Protein AF-A0A7Y9JHA7-F1 (afdb_monomer_lite)

Sequence (124 aa):
MIPYHEFAGKFFKFAAEPTSPLNPFSAESGPARDSAVAIYREVVEGSDLKIDKEFRAELPELLWIYSMGIVLYWVHDSSPGCRKTYLLVERTVPLVNRMVAMSRIPGFKSVTRELVGIIREVRA

Organism: NCBI:txid46163

InterPro domains:
  IPR036271 Tetracyclin repressor-like, C-terminal domain superfamily [SSF48498] (1-123)
  IPR041673 Tetracyclin repressor-like, C-terminal domain 23 [PF17931] (2-104)

Structure (mmCIF, N/CA/C/O backbone):
data_AF-A0A7Y9JHA7-F1
#
_entry.id   AF-A0A7Y9JHA7-F1
#
loop_
_atom_site.group_PDB
_atom_site.id
_atom_site.type_symbol
_atom_site.label_atom_id
_atom_site.label_alt_id
_atom_site.label_comp_id
_atom_site.label_asym_id
_atom_site.label_entity_id
_atom_site.label_seq_id
_atom_site.pdbx_PDB_ins_code
_atom_site.Cartn_x
_atom_site.Cartn_y
_atom_site.Cartn_z
_atom_site.occupancy
_atom_site.B_iso_or_equiv
_atom_site.auth_seq_id
_atom_site.auth_comp_id
_atom_site.auth_asym_id
_atom_site.auth_atom_id
_atom_site.pdbx_PDB_model_num
ATOM 1 N N . MET A 1 1 ? 0.046 -12.101 -18.050 1.00 51.94 1 MET A N 1
ATOM 2 C CA . MET A 1 1 ? 0.829 -10.928 -17.590 1.00 51.94 1 MET A CA 1
ATOM 3 C C . MET A 1 1 ? 2.117 -10.685 -18.378 1.00 51.94 1 MET A C 1
ATOM 5 O O . MET A 1 1 ? 2.446 -9.527 -18.569 1.00 51.94 1 MET A O 1
ATOM 9 N N . ILE A 1 2 ? 2.812 -11.718 -18.878 1.00 51.66 2 ILE A N 1
ATOM 10 C CA . ILE A 1 2 ? 4.103 -11.588 -19.594 1.00 51.66 2 ILE A CA 1
ATOM 11 C C . ILE A 1 2 ? 4.127 -10.532 -20.731 1.00 51.66 2 ILE A C 1
ATOM 13 O O . ILE A 1 2 ? 5.057 -9.731 -20.726 1.00 51.66 2 ILE A O 1
ATOM 17 N N . PRO A 1 3 ? 3.134 -10.417 -21.644 1.00 62.81 3 PRO A N 1
ATOM 18 C CA . PRO A 1 3 ? 3.215 -9.423 -22.726 1.00 62.81 3 PRO A CA 1
ATOM 19 C C . PRO A 1 3 ? 3.129 -7.966 -22.237 1.00 62.81 3 PRO A C 1
ATOM 21 O O . PRO A 1 3 ? 3.616 -7.061 -22.907 1.00 62.81 3 PRO A O 1
ATOM 24 N N . TYR A 1 4 ? 2.554 -7.729 -21.053 1.00 70.00 4 TYR A N 1
ATOM 25 C CA . TYR A 1 4 ? 2.443 -6.389 -20.474 1.00 70.00 4 TYR A CA 1
ATOM 26 C C . TYR A 1 4 ? 3.654 -6.001 -19.624 1.00 70.00 4 TYR A C 1
ATOM 28 O O . TYR A 1 4 ? 3.787 -4.828 -19.303 1.00 70.00 4 TYR A O 1
ATOM 36 N N . HIS A 1 5 ? 4.542 -6.938 -19.270 1.00 73.81 5 HIS A N 1
ATOM 37 C CA . HIS A 1 5 ? 5.750 -6.639 -18.487 1.00 73.81 5 HIS A CA 1
ATOM 38 C C . HIS A 1 5 ? 6.776 -5.866 -19.312 1.00 73.81 5 HIS A C 1
ATOM 40 O O . HIS A 1 5 ? 7.214 -4.794 -18.903 1.00 73.81 5 HIS A O 1
ATOM 46 N N . GLU A 1 6 ? 7.074 -6.338 -20.524 1.00 70.31 6 GLU A N 1
ATOM 47 C CA . GLU A 1 6 ? 7.959 -5.619 -21.447 1.00 70.31 6 GLU A CA 1
ATOM 48 C C . GLU A 1 6 ? 7.370 -4.269 -21.884 1.00 70.31 6 GLU A C 1
ATOM 50 O O . GLU A 1 6 ? 8.100 -3.286 -22.033 1.00 70.31 6 GLU A O 1
ATOM 55 N N . PHE A 1 7 ? 6.044 -4.205 -22.065 1.00 72.06 7 PHE A N 1
ATOM 56 C CA . PHE A 1 7 ? 5.341 -2.954 -22.348 1.00 72.06 7 PHE A CA 1
ATOM 57 C C . PHE A 1 7 ? 5.426 -1.987 -21.163 1.00 72.06 7 PHE A C 1
ATOM 59 O O . PHE A 1 7 ? 5.829 -0.841 -21.347 1.00 72.06 7 PHE A O 1
ATOM 66 N N . ALA A 1 8 ? 5.121 -2.447 -19.947 1.00 65.94 8 ALA A N 1
ATOM 67 C CA . ALA A 1 8 ? 5.189 -1.638 -18.736 1.00 65.94 8 ALA A CA 1
ATOM 68 C C . ALA A 1 8 ? 6.614 -1.144 -18.460 1.00 65.94 8 ALA A C 1
ATOM 70 O O . ALA A 1 8 ? 6.775 0.020 -18.122 1.00 65.94 8 ALA A O 1
ATOM 71 N N . GLY A 1 9 ? 7.645 -1.960 -18.707 1.00 63.22 9 GLY A N 1
ATOM 72 C CA . GLY A 1 9 ? 9.056 -1.550 -18.680 1.00 63.22 9 GLY A CA 1
ATOM 73 C C . GLY A 1 9 ? 9.343 -0.294 -19.501 1.00 63.22 9 GLY A C 1
ATOM 74 O O . GLY A 1 9 ? 9.995 0.638 -19.032 1.00 63.22 9 GLY A O 1
ATOM 75 N N . LYS A 1 10 ? 8.821 -0.244 -20.729 1.00 67.44 10 LYS A N 1
ATOM 76 C CA . LYS A 1 10 ? 9.011 0.886 -21.651 1.00 67.44 10 LYS A CA 1
ATOM 77 C C . LYS A 1 10 ? 8.080 2.059 -21.335 1.00 67.44 10 LYS A C 1
ATOM 79 O O . LYS A 1 10 ? 8.490 3.211 -21.449 1.00 67.44 10 LYS A O 1
ATOM 84 N N . PHE A 1 11 ? 6.847 1.770 -20.927 1.00 66.94 11 PHE A N 1
ATOM 85 C CA . PHE A 1 11 ? 5.812 2.759 -20.626 1.00 66.94 11 PHE A CA 1
ATOM 86 C C . PHE A 1 11 ? 6.036 3.462 -19.281 1.00 66.94 11 PHE A C 1
ATOM 88 O O . PHE A 1 11 ? 5.692 4.631 -19.130 1.00 66.94 11 PHE A O 1
ATOM 95 N N . PHE A 1 12 ? 6.681 2.787 -18.326 1.00 61.78 12 PHE A N 1
ATOM 96 C CA . PHE A 1 12 ? 6.979 3.322 -17.002 1.00 61.78 12 PHE A CA 1
ATOM 97 C C . PHE A 1 12 ? 7.791 4.611 -17.072 1.00 61.78 12 PHE A C 1
ATOM 99 O O . PHE A 1 12 ? 7.523 5.522 -16.304 1.00 61.78 12 PHE A O 1
ATOM 106 N N . LYS A 1 13 ? 8.719 4.744 -18.029 1.00 62.56 13 LYS A N 1
ATOM 107 C CA . LYS A 1 13 ? 9.472 5.994 -18.205 1.00 62.56 13 LYS A CA 1
ATOM 108 C C . LYS A 1 13 ? 8.545 7.199 -18.413 1.00 62.56 13 LYS A C 1
ATOM 110 O O . LYS A 1 13 ? 8.808 8.251 -17.853 1.00 62.56 13 LYS A O 1
ATOM 115 N N . PHE A 1 14 ? 7.453 7.020 -19.155 1.00 62.34 14 PHE A N 1
ATOM 116 C CA . PHE A 1 14 ? 6.460 8.066 -19.402 1.00 62.34 14 PHE A CA 1
ATOM 117 C C . PHE A 1 14 ? 5.462 8.218 -18.253 1.00 62.34 14 PHE A C 1
ATOM 119 O O . PHE A 1 14 ? 4.997 9.319 -18.004 1.00 62.34 14 PHE A O 1
ATOM 126 N N . ALA A 1 15 ? 5.116 7.140 -17.547 1.00 61.47 15 ALA A N 1
ATOM 127 C CA . ALA A 1 15 ? 4.216 7.202 -16.391 1.00 61.47 15 ALA A CA 1
ATOM 128 C C . ALA A 1 15 ? 4.907 7.729 -15.115 1.00 61.47 15 ALA A C 1
ATOM 130 O O . ALA A 1 15 ? 4.246 8.263 -14.232 1.00 61.47 15 ALA A O 1
ATOM 131 N N . ALA A 1 16 ? 6.230 7.592 -15.012 1.00 64.38 16 ALA A N 1
ATOM 132 C CA . ALA A 1 16 ? 7.038 8.086 -13.898 1.00 64.38 16 ALA A CA 1
ATOM 133 C C . ALA A 1 16 ? 7.412 9.570 -14.035 1.00 64.38 16 ALA A C 1
ATOM 135 O O . ALA A 1 16 ? 7.915 10.159 -13.079 1.00 64.38 16 ALA A O 1
ATOM 136 N N . GLU A 1 17 ? 7.183 10.177 -15.205 1.00 71.69 17 GLU A N 1
ATOM 137 C CA . GLU A 1 17 ? 7.296 11.624 -15.377 1.00 71.69 17 GLU A CA 1
ATOM 138 C C . GLU A 1 17 ? 6.185 12.318 -14.566 1.00 71.69 17 GLU A C 1
ATOM 140 O O . GLU A 1 17 ? 5.004 12.087 -14.837 1.00 71.69 17 GLU A O 1
ATOM 145 N N . PRO A 1 18 ? 6.516 13.178 -13.579 1.00 64.50 18 PRO A N 1
ATOM 146 C CA . PRO A 1 18 ? 5.521 13.738 -12.661 1.00 64.50 18 PRO A CA 1
ATOM 147 C C . PRO A 1 18 ? 4.395 14.512 -13.351 1.00 64.50 18 PRO A C 1
ATOM 149 O O . PRO A 1 18 ? 3.261 14.485 -12.888 1.00 64.50 18 PRO A O 1
ATOM 152 N N . THR A 1 19 ? 4.710 15.169 -14.468 1.00 71.75 19 THR A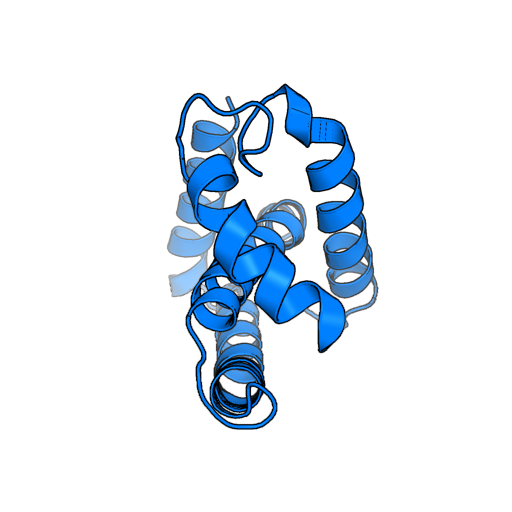 N 1
ATOM 153 C CA . THR A 1 19 ? 3.786 15.975 -15.278 1.00 71.75 19 THR A CA 1
ATOM 154 C C . THR A 1 19 ? 3.028 15.163 -16.326 1.00 71.75 19 THR A C 1
ATOM 156 O O . THR A 1 19 ? 2.279 15.730 -17.118 1.00 71.75 19 THR A O 1
ATOM 159 N N . SER A 1 20 ? 3.257 13.852 -16.394 1.00 69.12 20 SER A N 1
ATOM 160 C CA . SER A 1 20 ? 2.596 12.996 -17.366 1.00 69.12 20 SER A CA 1
ATOM 161 C C . SER A 1 20 ? 1.138 12.765 -16.975 1.00 69.12 20 SER A C 1
ATOM 163 O O . SER A 1 20 ? 0.872 12.391 -15.830 1.00 69.12 20 SER A 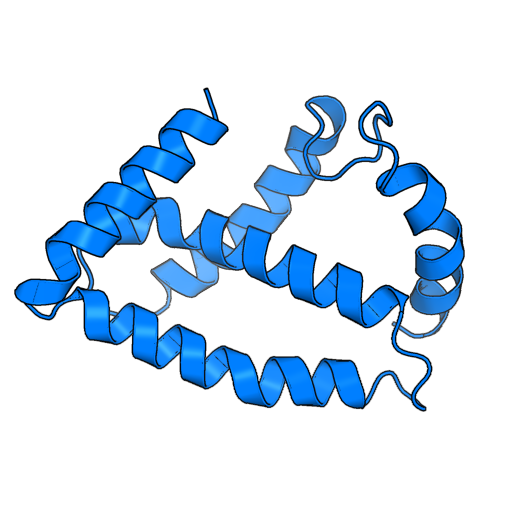O 1
ATOM 165 N N . PRO A 1 21 ? 0.181 12.866 -17.915 1.00 67.19 21 PRO A N 1
ATOM 166 C CA . PRO A 1 21 ? -1.210 12.503 -17.644 1.00 67.19 21 PRO A CA 1
ATOM 167 C C . PRO A 1 21 ? -1.360 11.007 -17.323 1.00 67.19 21 PRO A C 1
ATOM 169 O O . PRO A 1 21 ? -2.367 10.598 -16.760 1.00 67.19 21 PRO A O 1
ATOM 172 N N . LEU A 1 22 ? -0.345 10.197 -17.650 1.00 68.94 22 LEU A N 1
ATOM 173 C CA . LEU A 1 22 ? -0.278 8.756 -17.398 1.00 68.94 22 LEU A CA 1
ATOM 174 C C . LEU A 1 22 ? 0.277 8.409 -16.010 1.00 68.94 22 LEU A C 1
ATOM 176 O O . LEU A 1 22 ? 0.362 7.231 -15.662 1.00 68.94 22 LEU A O 1
ATOM 180 N N . ASN A 1 23 ? 0.700 9.413 -15.242 1.00 73.38 23 ASN A N 1
ATOM 181 C CA . ASN A 1 23 ? 1.125 9.227 -13.866 1.00 73.38 23 ASN A CA 1
ATOM 182 C C . ASN A 1 23 ? -0.075 8.737 -13.033 1.00 73.38 23 ASN A C 1
ATOM 184 O O . ASN A 1 23 ? -1.093 9.423 -13.011 1.00 73.38 23 ASN A O 1
ATOM 188 N N . PRO A 1 24 ? 0.017 7.605 -12.307 1.00 75.50 24 PRO A N 1
ATOM 189 C CA . PRO A 1 24 ? -1.084 7.091 -11.483 1.00 75.50 24 PRO A CA 1
ATOM 190 C C . PRO A 1 24 ? -1.601 8.066 -10.413 1.00 75.50 24 PRO A C 1
ATOM 192 O O . PRO A 1 24 ? -2.691 7.869 -9.876 1.00 75.50 24 PRO A O 1
ATOM 195 N N . PHE A 1 25 ? -0.820 9.099 -10.089 1.00 77.62 25 PHE A N 1
ATOM 196 C CA . PHE A 1 25 ? -1.164 10.155 -9.139 1.00 77.62 25 PHE A CA 1
ATOM 197 C C . PHE A 1 25 ? -1.696 11.439 -9.805 1.00 77.62 25 PHE A C 1
ATOM 199 O O . PHE A 1 25 ? -2.062 12.368 -9.090 1.00 77.62 25 PHE A O 1
ATOM 206 N N . SER A 1 26 ? -1.744 11.514 -11.142 1.00 75.44 26 SER A N 1
ATOM 207 C CA . SER A 1 26 ? -2.294 12.666 -11.868 1.00 75.44 26 SER A CA 1
ATOM 208 C C . SER A 1 26 ? -3.812 12.784 -11.694 1.00 75.44 26 SER A C 1
ATOM 210 O O . SER A 1 26 ? -4.501 11.807 -11.382 1.00 75.44 26 SER A O 1
ATOM 212 N N . ALA A 1 27 ? -4.353 13.981 -11.939 1.00 76.81 27 ALA A N 1
ATOM 213 C CA . ALA A 1 27 ? -5.799 14.202 -11.937 1.00 76.81 27 ALA A CA 1
ATOM 214 C C . ALA A 1 27 ? -6.489 13.393 -13.051 1.00 76.81 27 ALA A C 1
ATOM 216 O O . ALA A 1 27 ? -7.564 12.829 -12.848 1.00 76.81 27 ALA A O 1
ATOM 217 N N . GLU A 1 28 ? -5.839 13.277 -14.208 1.00 76.75 28 GLU A N 1
ATOM 218 C CA . GLU A 1 28 ? -6.309 12.546 -15.384 1.00 76.75 28 GLU A CA 1
ATOM 219 C C . GLU A 1 28 ? -6.422 11.036 -15.128 1.00 76.75 28 GLU A C 1
ATOM 221 O O . GLU A 1 28 ? -7.319 10.384 -15.666 1.00 76.75 28 GLU A O 1
ATOM 226 N N . SER A 1 29 ? -5.568 10.482 -14.262 1.00 79.56 29 SER A N 1
ATOM 227 C CA . SER A 1 29 ? -5.623 9.076 -13.841 1.00 79.56 29 SER A CA 1
ATOM 228 C C . SER A 1 29 ? -6.658 8.802 -12.743 1.00 79.56 29 SER A C 1
ATOM 230 O O . SER A 1 29 ? -6.840 7.644 -12.357 1.00 79.56 29 SER A O 1
ATOM 232 N N . GLY A 1 30 ? -7.369 9.829 -12.260 1.00 82.50 30 GLY A N 1
ATOM 233 C CA . GLY A 1 30 ? -8.361 9.742 -11.184 1.00 82.50 30 GLY A CA 1
ATOM 234 C C . GLY A 1 30 ? -9.353 8.580 -11.335 1.00 82.50 30 GLY A C 1
ATOM 235 O O . GLY A 1 30 ? -9.400 7.732 -10.448 1.00 82.50 30 GLY A O 1
ATOM 236 N N . PRO A 1 31 ? -10.063 8.432 -12.472 1.00 87.44 31 PRO A N 1
ATOM 237 C CA . PRO A 1 31 ? -11.019 7.335 -12.657 1.00 87.44 31 PRO A CA 1
ATOM 238 C C . PRO A 1 31 ? -10.394 5.932 -12.577 1.00 87.44 31 P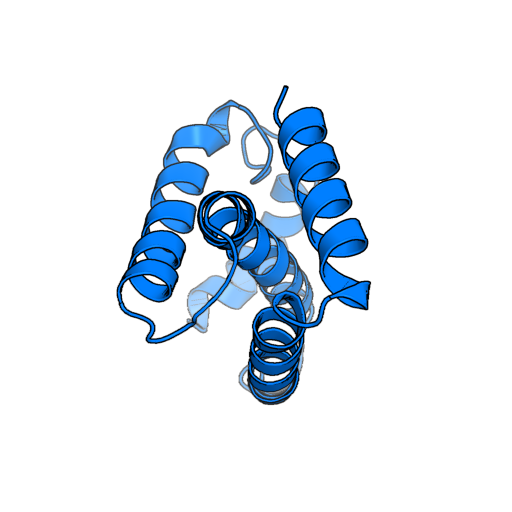RO A C 1
ATOM 240 O O . PRO A 1 31 ? -11.010 4.989 -12.068 1.00 87.44 31 PRO A O 1
ATOM 243 N N . ALA A 1 32 ? -9.160 5.779 -13.069 1.00 85.62 32 ALA A N 1
ATOM 244 C CA . ALA A 1 32 ? -8.436 4.512 -13.019 1.00 85.62 32 ALA A CA 1
ATOM 245 C C . ALA A 1 32 ? -7.981 4.193 -11.588 1.00 85.62 32 ALA A C 1
ATOM 247 O O . ALA A 1 32 ? -8.132 3.059 -11.127 1.00 85.62 32 ALA A O 1
ATOM 248 N N . ARG A 1 33 ? -7.478 5.204 -10.866 1.00 89.12 33 ARG A N 1
ATOM 249 C CA . ARG A 1 33 ? -7.142 5.102 -9.443 1.00 89.12 33 ARG A CA 1
ATOM 250 C C . ARG A 1 33 ? -8.368 4.730 -8.619 1.00 89.12 33 ARG A C 1
ATOM 252 O O . ARG A 1 33 ? -8.291 3.783 -7.846 1.00 89.12 33 ARG A O 1
ATOM 259 N N . ASP A 1 34 ? -9.493 5.410 -8.810 1.00 91.75 34 ASP A N 1
ATOM 260 C CA . ASP A 1 34 ? -10.718 5.171 -8.042 1.00 91.75 34 ASP A CA 1
ATOM 261 C C . ASP A 1 34 ? -11.228 3.738 -8.241 1.00 91.75 34 ASP A C 1
ATOM 263 O O . ASP A 1 34 ? -11.580 3.057 -7.276 1.00 91.75 34 ASP A O 1
ATOM 267 N N . SER A 1 35 ? -11.165 3.237 -9.479 1.00 92.19 35 SER A N 1
ATOM 268 C CA . SER A 1 35 ? -11.493 1.843 -9.802 1.00 92.19 35 SER A CA 1
ATOM 269 C C . SER A 1 35 ? -10.539 0.852 -9.124 1.00 92.19 35 SER A C 1
ATOM 271 O O . SER A 1 35 ? -10.973 -0.161 -8.581 1.00 92.19 35 SER A O 1
ATOM 273 N N . ALA A 1 36 ? -9.235 1.141 -9.107 1.00 91.88 36 ALA A N 1
ATOM 274 C CA . ALA A 1 36 ? -8.251 0.295 -8.435 1.00 91.88 36 ALA A CA 1
ATOM 275 C C . ALA A 1 36 ? -8.419 0.310 -6.903 1.00 91.88 36 ALA A C 1
ATOM 277 O O . ALA A 1 36 ? -8.329 -0.734 -6.258 1.00 91.88 36 ALA A O 1
ATOM 278 N N . VAL A 1 37 ? -8.705 1.472 -6.311 1.00 95.12 37 VAL A N 1
ATOM 279 C CA . VAL A 1 37 ? -8.990 1.622 -4.875 1.00 95.12 37 VAL A CA 1
ATOM 280 C C . VAL A 1 37 ? -10.283 0.896 -4.494 1.00 95.12 37 VAL A C 1
ATOM 282 O O . VAL A 1 37 ? -10.348 0.320 -3.408 1.00 95.12 37 VAL A O 1
ATOM 285 N N . ALA A 1 38 ? -11.290 0.854 -5.373 1.00 96.50 38 ALA A N 1
ATOM 286 C CA . ALA A 1 38 ? -12.526 0.106 -5.138 1.00 96.50 38 ALA A CA 1
ATOM 287 C C . ALA A 1 38 ? -12.271 -1.397 -4.925 1.00 96.50 38 ALA A C 1
ATOM 289 O O . ALA A 1 38 ? -12.843 -1.982 -4.009 1.00 96.50 38 ALA A O 1
ATOM 290 N N . ILE A 1 39 ? -11.328 -1.997 -5.658 1.00 97.00 39 ILE A N 1
ATOM 291 C CA . ILE A 1 39 ? -10.930 -3.400 -5.446 1.00 97.00 39 ILE A CA 1
ATOM 292 C C . ILE A 1 39 ? -10.374 -3.598 -4.027 1.00 97.00 39 ILE A C 1
ATOM 294 O O . ILE A 1 39 ? -10.750 -4.532 -3.321 1.00 97.00 39 ILE A O 1
ATOM 298 N N . TYR A 1 40 ? -9.502 -2.699 -3.561 1.00 96.94 40 TYR A N 1
ATOM 299 C CA . TYR A 1 40 ? -8.982 -2.779 -2.192 1.00 96.94 40 TYR A CA 1
ATOM 300 C C . TYR A 1 40 ? -10.054 -2.501 -1.137 1.00 96.94 40 TYR A C 1
ATOM 302 O O . TYR A 1 40 ? -9.980 -3.046 -0.035 1.00 96.94 40 TYR A O 1
ATOM 310 N N . ARG A 1 41 ? -11.068 -1.695 -1.463 1.00 96.75 41 ARG A N 1
ATOM 311 C CA . ARG A 1 41 ? -12.225 -1.472 -0.594 1.00 96.75 41 ARG A CA 1
ATOM 312 C C . ARG A 1 41 ? -13.004 -2.763 -0.387 1.00 96.75 41 ARG A C 1
ATOM 314 O O . ARG A 1 41 ? -13.256 -3.105 0.764 1.00 96.75 41 ARG A O 1
ATOM 321 N N . GLU A 1 42 ? -13.280 -3.515 -1.448 1.00 97.44 42 GLU A N 1
ATOM 322 C CA . GLU A 1 42 ? -13.928 -4.831 -1.354 1.00 97.44 42 GLU A CA 1
ATOM 323 C C . GLU A 1 42 ? -13.124 -5.801 -0.475 1.00 97.44 42 GLU A C 1
ATOM 325 O O . GLU A 1 42 ? -13.687 -6.470 0.390 1.00 97.44 42 GLU A O 1
ATOM 330 N N . VAL A 1 43 ? -11.793 -5.826 -0.624 1.00 95.62 43 VAL A N 1
ATOM 331 C CA . VAL A 1 43 ? -10.903 -6.654 0.213 1.00 95.62 43 VAL A CA 1
ATOM 332 C C . VAL A 1 43 ? -11.005 -6.272 1.690 1.00 95.62 43 VAL A C 1
ATOM 334 O O . VAL A 1 43 ? -11.116 -7.143 2.554 1.00 95.62 43 VAL A O 1
ATOM 337 N N . VAL A 1 44 ? -10.965 -4.975 2.002 1.00 95.50 44 VAL A N 1
ATOM 338 C CA . VAL A 1 44 ? -11.063 -4.496 3.385 1.00 95.50 44 VAL A CA 1
ATOM 339 C C . VAL A 1 44 ? -12.445 -4.798 3.954 1.00 95.50 44 VAL A C 1
ATOM 341 O O . VAL A 1 44 ? -12.533 -5.321 5.064 1.00 95.50 44 VAL A O 1
ATOM 344 N N . GLU A 1 45 ? -13.515 -4.512 3.218 1.00 94.38 45 GLU A N 1
ATOM 345 C CA . GLU A 1 45 ? -14.899 -4.717 3.654 1.00 94.38 45 GLU A CA 1
ATOM 346 C C . GLU A 1 45 ? -15.237 -6.195 3.862 1.00 94.38 45 GLU A C 1
ATOM 348 O O . GLU A 1 45 ? -15.874 -6.520 4.863 1.00 94.38 45 GLU A O 1
ATOM 353 N N . GLY A 1 46 ? -14.733 -7.081 2.999 1.00 94.94 46 GLY A N 1
ATOM 354 C CA . GLY A 1 46 ? -14.875 -8.533 3.122 1.00 94.94 46 GLY A CA 1
ATOM 355 C C . GLY A 1 46 ? -13.980 -9.181 4.185 1.00 94.94 46 GLY A C 1
ATOM 356 O O . GLY A 1 46 ? -14.133 -10.369 4.465 1.00 94.94 46 GLY A O 1
ATOM 357 N N . SER A 1 47 ? -13.048 -8.433 4.786 1.00 93.69 47 SER A N 1
ATOM 358 C CA . SER A 1 47 ? -12.153 -8.952 5.827 1.00 93.69 47 SER A CA 1
ATOM 359 C C . SER A 1 47 ? -12.785 -8.935 7.224 1.00 93.69 47 SER A C 1
ATOM 361 O O . SER A 1 47 ? -13.543 -8.030 7.585 1.00 93.69 47 SER A O 1
ATOM 363 N N . ASP A 1 48 ? -12.361 -9.874 8.071 1.00 91.88 48 ASP A N 1
ATOM 364 C CA . ASP A 1 48 ? -12.707 -9.957 9.496 1.00 91.88 48 ASP A CA 1
ATOM 365 C C . ASP A 1 48 ? -11.864 -9.017 10.391 1.00 91.88 48 ASP A C 1
ATOM 367 O O . ASP A 1 48 ? -11.907 -9.088 11.627 1.00 91.88 48 ASP A O 1
ATOM 371 N N . LEU A 1 49 ? -11.098 -8.105 9.777 1.00 89.25 49 LEU A N 1
ATOM 372 C CA . LEU A 1 49 ? -10.224 -7.167 10.472 1.00 89.25 49 LEU A CA 1
ATOM 373 C C . LEU A 1 49 ? -11.017 -6.250 11.405 1.00 89.25 49 LEU A C 1
ATOM 375 O O . LEU A 1 49 ? -11.847 -5.449 10.978 1.00 89.25 49 LEU A O 1
ATOM 379 N N . LYS A 1 50 ? -10.672 -6.297 12.694 1.00 88.75 50 LYS A N 1
ATOM 380 C CA . LYS A 1 50 ? -11.169 -5.359 13.710 1.00 88.75 50 LYS A CA 1
ATOM 381 C C . LYS A 1 50 ? -10.147 -4.246 13.919 1.00 88.75 50 LYS A C 1
ATOM 383 O O . LYS A 1 50 ? -9.130 -4.469 14.585 1.00 88.75 50 LYS A O 1
ATOM 388 N N . ILE A 1 51 ? -10.416 -3.090 13.327 1.00 90.31 51 ILE A N 1
ATOM 389 C CA . ILE A 1 51 ? -9.598 -1.872 13.379 1.00 90.31 51 ILE A CA 1
ATOM 390 C C . ILE A 1 51 ? -10.513 -0.654 13.557 1.00 90.31 51 ILE A C 1
ATOM 392 O O . ILE A 1 51 ? -11.732 -0.776 13.428 1.00 90.31 51 ILE A O 1
ATOM 396 N N . ASP A 1 52 ? -9.934 0.500 13.880 1.00 89.25 52 ASP A N 1
ATOM 397 C CA . ASP A 1 52 ? -10.686 1.749 14.016 1.00 89.25 52 ASP A CA 1
ATOM 398 C C . ASP A 1 52 ? -11.391 2.144 12.704 1.00 89.25 52 ASP A C 1
ATOM 400 O O . ASP A 1 52 ? -10.879 1.878 11.614 1.00 89.25 52 ASP A O 1
ATOM 404 N N . LYS A 1 53 ? -12.570 2.772 12.804 1.00 90.25 53 LYS A N 1
ATOM 405 C CA . LYS A 1 53 ? -13.398 3.129 11.643 1.00 90.25 53 LYS A CA 1
ATOM 406 C C . LYS A 1 53 ? -12.701 4.130 10.721 1.00 90.25 53 LYS A C 1
ATOM 408 O O . LYS A 1 53 ? -12.815 3.990 9.506 1.00 90.25 53 LYS A O 1
ATOM 413 N N . GLU A 1 54 ? -11.995 5.115 11.274 1.00 89.94 54 GLU A N 1
ATOM 414 C CA . GLU A 1 54 ? -11.282 6.116 10.477 1.00 89.94 54 GLU A CA 1
ATOM 415 C C . GLU A 1 54 ? -10.134 5.459 9.718 1.00 89.94 54 GLU A C 1
ATOM 417 O O . GLU A 1 54 ? -10.008 5.639 8.511 1.00 89.94 54 GLU A O 1
ATOM 422 N N . PHE A 1 55 ? -9.362 4.605 10.393 1.00 91.69 55 PHE A N 1
ATOM 423 C CA . PHE A 1 55 ? -8.281 3.872 9.741 1.00 91.69 55 PHE A CA 1
ATOM 424 C C . PHE A 1 55 ? -8.799 2.885 8.686 1.00 91.69 55 PHE A C 1
ATOM 426 O O . PHE A 1 55 ? -8.226 2.778 7.605 1.00 91.69 55 PHE A O 1
ATOM 433 N N . ARG A 1 56 ? -9.923 2.204 8.950 1.00 93.50 56 ARG A N 1
ATOM 434 C CA . ARG A 1 56 ? -10.571 1.312 7.974 1.00 93.50 56 ARG A CA 1
ATOM 435 C C . ARG A 1 56 ? -10.984 2.048 6.703 1.00 93.50 56 ARG A C 1
ATOM 437 O O . ARG A 1 56 ? -10.910 1.456 5.633 1.00 93.50 56 ARG A O 1
ATOM 444 N N . ALA A 1 57 ? -11.419 3.303 6.817 1.00 93.12 57 ALA A N 1
ATOM 445 C CA . ALA A 1 57 ? -11.856 4.099 5.675 1.00 93.12 57 ALA A CA 1
ATOM 446 C C . ALA A 1 57 ? -10.699 4.461 4.731 1.00 93.12 57 ALA A C 1
ATOM 448 O O . ALA A 1 57 ? -10.903 4.467 3.518 1.00 93.12 57 ALA A O 1
ATOM 449 N N . GLU A 1 58 ? -9.502 4.709 5.274 1.00 93.75 58 GLU A N 1
ATOM 450 C CA . GLU A 1 58 ? -8.317 5.077 4.481 1.00 93.75 58 GLU A CA 1
ATOM 451 C C . GLU A 1 58 ? -7.453 3.866 4.067 1.00 93.75 58 GLU A C 1
ATOM 453 O O . GLU A 1 58 ? -6.637 3.960 3.149 1.00 93.75 58 GLU A O 1
ATOM 458 N N . LEU A 1 59 ? -7.628 2.699 4.701 1.00 94.56 59 LEU A N 1
ATOM 459 C CA . LEU A 1 59 ? -6.850 1.488 4.407 1.00 94.56 59 LEU A CA 1
ATOM 460 C C . LEU A 1 59 ? -6.858 1.062 2.921 1.00 94.56 59 LEU A C 1
ATOM 462 O O . LEU A 1 59 ? -5.797 0.660 2.440 1.00 94.56 59 LEU A O 1
ATOM 466 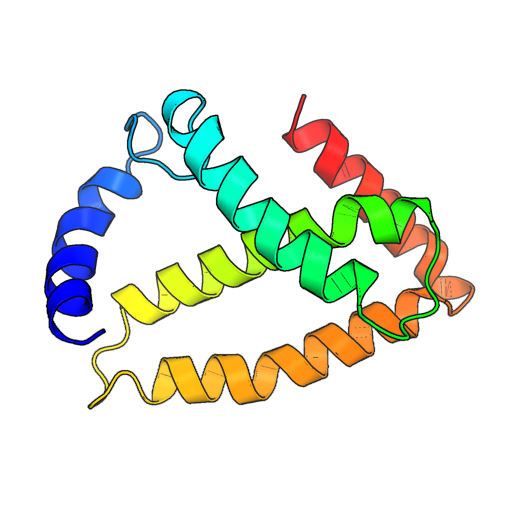N N . PRO A 1 60 ? -7.970 1.152 2.161 1.00 95.81 60 PRO A N 1
ATOM 467 C CA . PRO A 1 60 ? -7.966 0.816 0.736 1.00 95.81 60 PRO A CA 1
ATOM 468 C C . PRO A 1 60 ? -6.946 1.617 -0.077 1.00 95.81 60 PRO A C 1
ATOM 470 O O . PRO A 1 60 ? -6.268 1.064 -0.940 1.00 95.81 60 PRO A O 1
ATOM 473 N N . GLU A 1 61 ? -6.794 2.905 0.226 1.00 93.00 61 GLU A N 1
ATOM 474 C CA . GLU A 1 61 ? -5.844 3.768 -0.472 1.00 93.00 61 GLU A CA 1
ATOM 475 C C . GLU A 1 61 ? -4.400 3.455 -0.072 1.00 93.00 61 GLU A C 1
ATOM 477 O O . GLU A 1 61 ? -3.529 3.375 -0.933 1.00 93.00 61 GLU A O 1
ATOM 482 N N . LEU A 1 62 ? -4.146 3.158 1.206 1.00 93.50 62 LEU A N 1
ATOM 483 C CA . LEU A 1 62 ? -2.833 2.675 1.651 1.00 93.50 62 LEU A CA 1
ATOM 484 C C . LEU A 1 62 ? -2.416 1.384 0.947 1.00 93.50 62 LEU A C 1
ATOM 486 O O . LEU A 1 62 ? -1.262 1.240 0.544 1.00 93.50 62 LEU A O 1
ATOM 490 N N . LEU A 1 63 ? -3.347 0.440 0.799 1.00 95.19 63 LEU A N 1
ATOM 491 C CA . LEU A 1 63 ? -3.102 -0.809 0.082 1.00 95.19 63 LEU A CA 1
ATOM 492 C C . LEU A 1 63 ? -2.848 -0.552 -1.406 1.00 95.19 63 LEU A C 1
ATOM 494 O O . LEU A 1 63 ? -1.952 -1.173 -1.981 1.00 95.19 63 LEU A O 1
ATOM 498 N N . TRP A 1 64 ? -3.567 0.398 -2.005 1.00 95.00 64 TRP A N 1
ATOM 499 C CA . TRP A 1 64 ? -3.311 0.835 -3.373 1.00 95.00 64 TRP A CA 1
ATOM 500 C C . TRP A 1 64 ? -1.909 1.443 -3.528 1.00 95.00 64 TRP A C 1
ATOM 502 O O . TRP A 1 64 ? -1.160 0.992 -4.396 1.00 95.00 64 TRP A O 1
ATOM 512 N N . ILE A 1 65 ? -1.492 2.363 -2.652 1.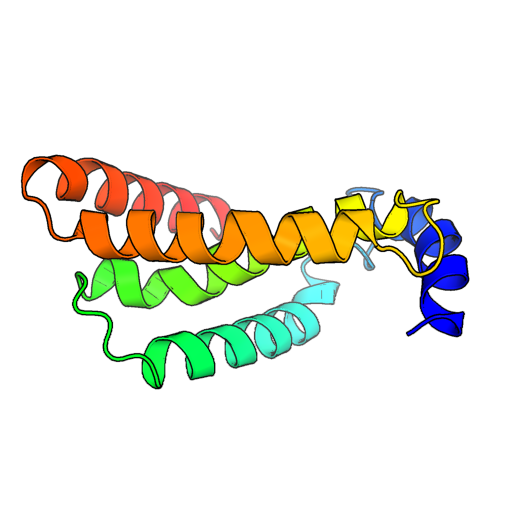00 92.31 65 ILE A N 1
ATOM 513 C CA . ILE A 1 65 ? -0.138 2.951 -2.659 1.00 92.31 65 ILE A CA 1
ATOM 514 C C . ILE A 1 65 ? 0.929 1.862 -2.502 1.00 92.31 65 ILE A C 1
ATOM 516 O O . ILE A 1 65 ? 1.890 1.805 -3.270 1.00 92.31 65 ILE A O 1
ATOM 520 N N . TYR A 1 66 ? 0.746 0.954 -1.543 1.00 94.38 66 TYR A N 1
ATOM 521 C CA . TYR A 1 66 ? 1.623 -0.201 -1.370 1.00 94.38 66 TYR A CA 1
ATOM 522 C C . TYR A 1 66 ? 1.715 -1.032 -2.659 1.00 94.38 66 TYR A C 1
ATOM 524 O O . TYR A 1 66 ? 2.812 -1.405 -3.080 1.00 94.38 66 TYR A O 1
ATOM 532 N N . SER A 1 67 ? 0.589 -1.262 -3.339 1.00 94.25 67 SER A N 1
ATOM 533 C CA . SER A 1 67 ? 0.570 -1.981 -4.611 1.00 94.25 67 SER A CA 1
ATOM 534 C C . SER A 1 67 ? 1.284 -1.238 -5.737 1.00 94.25 67 SER A C 1
ATOM 536 O O . SER A 1 67 ? 1.924 -1.886 -6.558 1.00 94.25 67 SER A O 1
ATOM 538 N N . MET A 1 68 ? 1.275 0.098 -5.748 1.00 92.50 68 MET A N 1
ATOM 539 C CA . MET A 1 68 ? 2.081 0.886 -6.687 1.00 92.50 68 MET A CA 1
ATOM 540 C C . MET A 1 68 ? 3.578 0.692 -6.435 1.00 92.50 68 MET A C 1
ATOM 542 O O . MET A 1 68 ? 4.342 0.563 -7.389 1.00 92.50 68 MET A O 1
ATOM 546 N N . GLY A 1 69 ? 4.000 0.555 -5.173 1.00 92.19 69 GLY A N 1
ATOM 547 C CA . GLY A 1 69 ? 5.365 0.143 -4.831 1.00 92.19 69 GLY A CA 1
ATOM 548 C C . GLY A 1 69 ? 5.718 -1.257 -5.354 1.00 92.19 69 GLY A C 1
ATOM 549 O O . GLY A 1 69 ? 6.819 -1.474 -5.862 1.00 92.19 69 GLY A O 1
ATOM 550 N N . ILE A 1 70 ? 4.773 -2.201 -5.300 1.00 95.00 70 ILE A N 1
ATOM 551 C CA . ILE A 1 70 ? 4.941 -3.535 -5.900 1.00 95.00 70 ILE A CA 1
ATOM 552 C C . ILE A 1 70 ? 5.024 -3.451 -7.427 1.00 95.00 70 ILE A C 1
ATOM 554 O O . ILE A 1 70 ? 5.895 -4.091 -8.009 1.00 95.00 70 ILE A O 1
ATOM 558 N N . VAL A 1 71 ? 4.166 -2.664 -8.082 1.00 91.19 71 VAL A N 1
ATOM 559 C CA . VAL A 1 71 ? 4.195 -2.462 -9.541 1.00 91.19 71 VAL A CA 1
ATOM 560 C C . VAL A 1 71 ? 5.519 -1.833 -9.968 1.00 91.19 71 VAL A C 1
ATOM 562 O O . VAL A 1 71 ? 6.123 -2.294 -10.932 1.00 91.19 71 VAL A O 1
ATOM 565 N N . LEU A 1 72 ? 6.015 -0.845 -9.221 1.00 88.94 72 LEU A N 1
ATOM 566 C CA . LEU A 1 72 ? 7.332 -0.253 -9.444 1.00 88.94 72 LEU A CA 1
ATOM 567 C C . LEU A 1 72 ? 8.431 -1.320 -9.395 1.00 88.94 72 LEU A C 1
ATOM 569 O O . LEU A 1 72 ? 9.242 -1.419 -10.313 1.00 88.94 72 LEU A O 1
ATOM 573 N N . TYR A 1 73 ? 8.441 -2.154 -8.353 1.00 91.56 73 TYR A N 1
ATOM 574 C CA . TYR A 1 73 ? 9.409 -3.246 -8.255 1.00 91.56 73 TYR A CA 1
ATOM 575 C C . TYR A 1 73 ? 9.263 -4.243 -9.412 1.00 91.56 73 TYR A C 1
ATOM 577 O O . TYR A 1 73 ? 10.258 -4.650 -10.009 1.00 91.56 73 TYR A O 1
ATOM 585 N N . TRP A 1 74 ? 8.025 -4.600 -9.756 1.00 92.44 74 TRP A N 1
ATOM 586 C CA . TRP A 1 74 ? 7.688 -5.538 -10.822 1.00 92.44 74 TRP A CA 1
ATOM 587 C C . TRP A 1 74 ? 8.226 -5.097 -12.178 1.00 92.44 74 TRP A C 1
ATOM 589 O O . TRP A 1 74 ? 8.835 -5.900 -12.882 1.00 92.44 74 TRP A O 1
ATOM 599 N N . VAL A 1 75 ? 8.080 -3.815 -12.517 1.00 88.81 75 VAL A N 1
ATOM 600 C CA . VAL A 1 75 ? 8.625 -3.219 -13.747 1.00 88.81 75 VAL A CA 1
ATOM 601 C C . VAL A 1 75 ? 10.143 -3.425 -13.852 1.00 88.81 75 VAL A C 1
ATOM 603 O O . VAL A 1 75 ? 10.659 -3.644 -14.947 1.00 88.81 75 VAL A O 1
ATOM 606 N N . HIS A 1 76 ? 10.858 -3.410 -12.725 1.00 86.69 76 HIS A N 1
ATOM 607 C CA . HIS A 1 76 ? 12.308 -3.610 -12.667 1.00 86.69 76 HIS A CA 1
ATOM 608 C C . HIS A 1 76 ? 12.739 -5.069 -12.439 1.00 86.69 76 HIS A C 1
ATOM 610 O O . HIS A 1 76 ? 13.937 -5.371 -12.460 1.00 86.69 76 HIS A O 1
ATOM 616 N N . ASP A 1 77 ? 11.803 -5.992 -12.223 1.00 91.19 77 ASP A N 1
ATOM 617 C CA . ASP A 1 77 ? 12.118 -7.381 -11.914 1.00 91.19 77 ASP A CA 1
ATOM 618 C C . ASP A 1 77 ? 12.482 -8.177 -13.174 1.00 91.19 77 ASP A C 1
ATOM 620 O O . ASP A 1 77 ? 11.627 -8.672 -13.906 1.00 91.19 77 ASP A O 1
ATOM 624 N N . SER A 1 78 ? 13.784 -8.346 -13.389 1.00 91.50 78 SER A N 1
ATOM 625 C CA . SER A 1 78 ? 14.358 -9.135 -14.484 1.00 91.50 78 SER A CA 1
ATOM 626 C C . SER A 1 78 ? 14.462 -10.637 -14.193 1.00 91.50 78 SER A C 1
ATOM 628 O O . SER A 1 78 ? 15.029 -11.393 -14.985 1.00 91.50 78 SER A O 1
ATOM 630 N N . SER A 1 79 ? 13.964 -11.110 -13.047 1.00 94.00 79 SER A N 1
ATOM 631 C CA . SER A 1 79 ? 13.996 -12.537 -12.737 1.00 94.00 79 SER A CA 1
ATOM 632 C C . SER A 1 79 ? 12.995 -13.320 -13.605 1.00 94.00 79 SER A C 1
ATOM 634 O O . SER A 1 79 ? 11.884 -12.844 -13.826 1.00 94.00 79 SER A O 1
ATOM 636 N N . PRO A 1 80 ? 13.336 -14.535 -14.088 1.00 93.12 80 PRO A N 1
ATOM 637 C CA . PRO A 1 80 ? 12.396 -15.396 -14.803 1.00 93.12 80 PRO A CA 1
ATOM 638 C C . PRO A 1 80 ? 11.022 -15.483 -14.130 1.00 93.12 80 PRO A C 1
ATOM 640 O O . PRO A 1 80 ? 10.930 -15.859 -12.957 1.00 93.12 80 PRO A O 1
ATOM 643 N N . GLY A 1 81 ? 9.985 -15.102 -14.883 1.00 89.50 81 GLY A N 1
ATOM 644 C CA . GLY A 1 81 ? 8.594 -15.067 -14.430 1.00 89.50 81 GLY A CA 1
ATOM 645 C C . GLY A 1 81 ? 8.275 -14.000 -13.376 1.00 89.50 81 GLY A C 1
ATOM 646 O O . GLY A 1 81 ? 7.265 -14.136 -12.697 1.00 89.50 81 GLY A O 1
ATOM 647 N N . CYS A 1 82 ? 9.126 -12.984 -13.195 1.00 93.81 82 CYS A N 1
ATOM 648 C CA . CYS A 1 82 ? 9.028 -11.986 -12.121 1.00 93.81 82 CYS A CA 1
ATOM 649 C C . CYS A 1 82 ? 8.972 -12.620 -10.717 1.00 93.81 82 CYS A C 1
ATOM 651 O O . CYS A 1 82 ? 8.277 -12.139 -9.818 1.00 93.81 82 CYS A O 1
ATOM 653 N N . ARG A 1 83 ? 9.669 -13.749 -10.515 1.00 96.19 83 ARG A N 1
ATOM 654 C CA . ARG A 1 83 ? 9.611 -14.523 -9.261 1.00 96.19 83 ARG A CA 1
ATOM 655 C C . ARG A 1 83 ? 9.997 -13.711 -8.022 1.00 96.19 83 ARG A C 1
ATOM 657 O O . ARG A 1 83 ? 9.520 -14.021 -6.936 1.00 96.19 83 ARG A O 1
ATOM 664 N N . LYS A 1 84 ? 10.854 -12.689 -8.151 1.00 96.88 84 LYS A N 1
ATOM 665 C CA . LYS A 1 84 ? 11.232 -11.830 -7.018 1.00 96.88 84 LYS A CA 1
ATOM 666 C C . LYS A 1 84 ? 10.074 -10.931 -6.596 1.00 96.88 84 LYS A C 1
ATOM 668 O O . LYS A 1 84 ? 9.897 -10.721 -5.404 1.00 96.88 84 LYS A O 1
ATOM 673 N N . THR A 1 85 ? 9.268 -10.456 -7.539 1.00 96.62 85 THR A N 1
ATOM 674 C CA . THR A 1 85 ? 8.033 -9.710 -7.266 1.00 96.62 85 THR A CA 1
ATOM 675 C C . THR A 1 85 ? 7.020 -10.585 -6.544 1.00 96.62 85 THR A C 1
ATOM 677 O O . THR A 1 85 ? 6.473 -10.168 -5.527 1.00 96.62 85 THR A O 1
ATOM 680 N N . TYR A 1 86 ? 6.798 -11.814 -7.022 1.00 96.25 86 TYR A N 1
ATOM 681 C CA . TYR A 1 86 ? 5.907 -12.759 -6.338 1.00 96.25 86 TYR A CA 1
ATOM 682 C C . TYR A 1 86 ? 6.396 -13.047 -4.919 1.00 96.25 86 TYR A C 1
ATOM 684 O O . TYR A 1 86 ? 5.622 -12.926 -3.974 1.00 96.25 86 TYR A O 1
ATOM 692 N N . LEU A 1 87 ? 7.697 -13.306 -4.751 1.00 97.69 87 LEU A N 1
ATOM 693 C CA . LEU A 1 87 ? 8.302 -13.469 -3.432 1.00 97.69 87 LEU A CA 1
ATOM 694 C C . LEU A 1 87 ? 8.111 -12.223 -2.558 1.00 97.6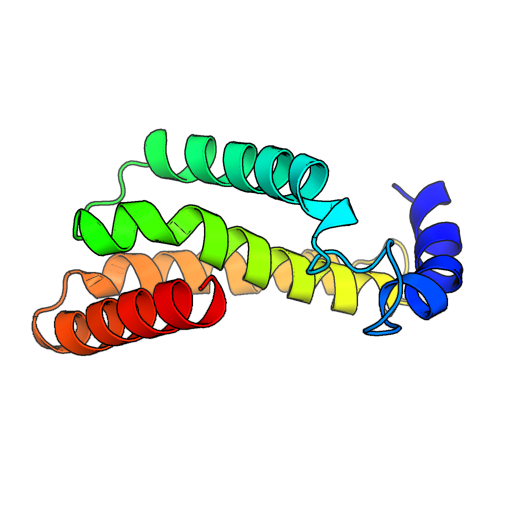9 87 LEU A C 1
ATOM 696 O O . LEU A 1 87 ? 7.812 -12.358 -1.376 1.00 97.69 87 LEU A O 1
ATOM 700 N N . LEU A 1 88 ? 8.279 -11.017 -3.108 1.00 97.50 88 LEU A N 1
ATOM 701 C CA . LEU A 1 88 ? 8.066 -9.773 -2.374 1.00 97.50 88 LEU A CA 1
ATOM 702 C C . LEU A 1 88 ? 6.641 -9.742 -1.817 1.00 97.50 88 LEU A C 1
ATOM 704 O O . LEU A 1 88 ? 6.486 -9.689 -0.602 1.00 97.50 88 LEU A O 1
ATOM 708 N N . VAL A 1 89 ? 5.632 -9.900 -2.679 1.00 97.56 89 VAL A N 1
ATOM 709 C CA . VAL A 1 89 ? 4.210 -9.925 -2.296 1.00 97.56 89 VAL A CA 1
ATOM 710 C C . VAL A 1 89 ? 3.927 -10.997 -1.242 1.00 97.56 89 VAL A C 1
ATOM 712 O O . VAL A 1 89 ? 3.329 -10.693 -0.209 1.00 97.56 89 VAL A O 1
ATOM 715 N N . GLU A 1 90 ? 4.397 -12.228 -1.454 1.00 97.81 90 GLU A N 1
ATOM 716 C CA . GLU A 1 90 ? 4.222 -13.346 -0.517 1.00 97.81 90 GLU A CA 1
ATOM 717 C C . GLU A 1 90 ? 4.777 -13.040 0.879 1.00 97.81 90 GLU A C 1
ATOM 719 O O . GLU A 1 90 ? 4.229 -13.493 1.885 1.00 97.81 90 GLU A O 1
ATOM 724 N N . ARG A 1 91 ? 5.868 -12.271 0.969 1.00 97.56 91 ARG A N 1
ATOM 725 C CA . ARG A 1 91 ? 6.520 -11.947 2.244 1.00 97.56 91 ARG A CA 1
ATOM 726 C C . ARG A 1 91 ? 5.953 -10.695 2.897 1.00 97.56 91 ARG A C 1
ATOM 728 O O . ARG A 1 91 ? 5.837 -10.661 4.124 1.00 97.56 91 ARG A O 1
ATOM 735 N N . THR A 1 92 ? 5.590 -9.680 2.122 1.00 97.56 92 THR A N 1
ATOM 736 C CA . THR A 1 92 ? 5.138 -8.391 2.656 1.00 97.56 92 THR A CA 1
ATOM 737 C C . THR A 1 92 ? 3.649 -8.367 2.966 1.00 97.56 92 THR A C 1
ATOM 739 O O . THR A 1 92 ? 3.277 -7.750 3.959 1.00 97.56 92 THR A O 1
ATOM 742 N N . VAL A 1 93 ? 2.787 -9.091 2.242 1.00 96.19 93 VAL A N 1
ATOM 743 C CA . VAL A 1 93 ? 1.339 -9.119 2.544 1.00 96.19 93 VAL A CA 1
ATOM 744 C C . VAL A 1 93 ? 1.043 -9.627 3.968 1.00 96.19 93 VAL A C 1
ATOM 746 O O . VAL A 1 93 ? 0.326 -8.939 4.700 1.00 96.19 93 VAL A O 1
ATOM 749 N N . PRO A 1 94 ? 1.631 -10.740 4.458 1.00 95.81 94 PRO A N 1
ATOM 750 C CA . PRO A 1 94 ? 1.441 -11.163 5.849 1.00 95.81 94 PRO A CA 1
ATOM 751 C C . PRO A 1 94 ? 2.014 -10.177 6.878 1.00 95.81 94 PRO A C 1
ATOM 753 O O . PRO A 1 94 ? 1.527 -10.103 8.008 1.00 95.81 94 PRO A O 1
ATOM 756 N N . LEU A 1 95 ? 3.065 -9.427 6.525 1.00 95.12 95 LEU A N 1
ATOM 757 C CA . LEU A 1 95 ? 3.609 -8.362 7.376 1.00 95.12 95 LEU A CA 1
ATOM 758 C C . LEU A 1 95 ? 2.632 -7.187 7.467 1.00 95.12 95 LEU A C 1
ATOM 760 O O . LEU A 1 95 ? 2.317 -6.760 8.574 1.00 95.12 95 LEU A O 1
ATOM 764 N N . VAL A 1 96 ? 2.101 -6.725 6.333 1.00 94.00 96 VAL A N 1
ATOM 765 C CA . VAL A 1 96 ? 1.073 -5.677 6.264 1.00 94.00 96 VAL A CA 1
ATOM 766 C C . VAL A 1 96 ? -0.148 -6.078 7.082 1.00 94.00 96 VAL A C 1
ATOM 768 O O . VAL A 1 96 ? -0.573 -5.309 7.938 1.00 94.00 96 VAL A O 1
ATOM 771 N N . ASN A 1 97 ? -0.650 -7.305 6.920 1.00 93.69 97 ASN A N 1
ATOM 772 C CA . ASN A 1 97 ? -1.781 -7.797 7.706 1.00 93.69 97 ASN A CA 1
ATOM 773 C C . ASN A 1 97 ? -1.509 -7.740 9.221 1.00 93.69 97 ASN A C 1
ATOM 775 O O . ASN A 1 97 ? -2.344 -7.271 9.993 1.00 93.69 97 ASN A O 1
ATOM 779 N N . ARG A 1 98 ? -0.310 -8.153 9.662 1.00 92.25 98 ARG A N 1
ATOM 780 C CA . ARG A 1 98 ? 0.092 -8.047 11.075 1.00 92.25 98 ARG A CA 1
ATOM 781 C C . ARG A 1 98 ? 0.162 -6.596 11.550 1.00 92.25 98 ARG A C 1
ATOM 783 O O . ARG A 1 98 ? -0.330 -6.305 12.635 1.00 92.25 98 ARG A O 1
ATOM 790 N N . MET A 1 99 ? 0.727 -5.688 10.756 1.00 90.25 99 MET A N 1
ATOM 791 C CA . MET A 1 99 ? 0.788 -4.258 11.089 1.00 90.25 99 MET A CA 1
ATOM 792 C C . MET A 1 99 ? -0.607 -3.644 11.215 1.00 90.25 99 MET A C 1
ATOM 794 O O . MET A 1 99 ? -0.895 -2.964 12.199 1.00 90.25 99 MET A O 1
ATOM 798 N N . VAL A 1 100 ? -1.503 -3.956 10.279 1.00 92.00 100 VAL A N 1
ATOM 799 C CA . VAL A 1 100 ? -2.904 -3.527 10.333 1.00 92.00 100 VAL A CA 1
ATOM 800 C C . VAL A 1 100 ? -3.591 -4.100 11.571 1.00 92.00 100 VAL A C 1
ATOM 802 O O . VAL A 1 100 ? -4.258 -3.361 12.288 1.00 92.00 100 VAL A O 1
ATOM 805 N N . ALA A 1 101 ? -3.384 -5.375 11.902 1.00 89.88 101 ALA A N 1
ATOM 806 C CA . ALA A 1 101 ? -3.945 -5.966 13.115 1.00 89.88 101 ALA A CA 1
ATOM 807 C C . ALA A 1 101 ? -3.424 -5.296 14.402 1.00 89.88 101 ALA A C 1
ATOM 809 O O . ALA A 1 101 ? -4.193 -5.140 15.351 1.00 89.88 101 ALA A O 1
ATOM 810 N N . MET A 1 102 ? -2.161 -4.853 14.430 1.00 89.88 102 MET A N 1
ATOM 811 C CA . MET A 1 102 ? -1.562 -4.136 15.566 1.00 89.88 102 MET A CA 1
ATOM 812 C C . MET A 1 102 ? -2.137 -2.730 15.784 1.00 89.88 102 MET A C 1
ATOM 814 O O . MET A 1 102 ? -2.039 -2.223 16.899 1.00 89.88 102 MET A O 1
ATOM 818 N N . SER A 1 103 ? -2.809 -2.127 14.797 1.00 87.56 103 SER A N 1
ATOM 819 C CA . SER A 1 103 ? -3.454 -0.804 14.940 1.00 87.56 103 SER A CA 1
ATOM 820 C C . SER A 1 103 ? -4.456 -0.711 16.100 1.00 87.56 103 SER A C 1
ATOM 822 O O . SER A 1 103 ? -4.725 0.374 16.612 1.00 87.56 103 SER A O 1
ATOM 824 N N . ARG A 1 104 ? -4.995 -1.847 16.566 1.00 83.75 104 ARG A N 1
ATOM 825 C CA . ARG A 1 104 ? -5.904 -1.891 17.724 1.00 83.75 104 ARG A CA 1
ATOM 826 C C . ARG A 1 104 ? -5.201 -1.688 19.066 1.00 83.75 104 ARG A C 1
ATOM 828 O O . ARG A 1 104 ? -5.873 -1.405 20.059 1.00 83.75 104 ARG A O 1
ATOM 835 N N . ILE A 1 105 ? -3.885 -1.895 19.121 1.00 88.69 105 ILE A N 1
ATOM 836 C CA . ILE A 1 105 ? -3.109 -1.801 20.357 1.00 88.69 105 ILE A CA 1
ATOM 837 C C . ILE A 1 105 ? -3.122 -0.331 20.801 1.00 88.69 105 ILE A C 1
ATOM 839 O O . ILE A 1 105 ? -2.824 0.538 19.983 1.00 88.69 105 ILE A O 1
ATOM 843 N N . PRO A 1 106 ? -3.445 -0.019 22.072 1.00 80.12 106 PRO A N 1
ATOM 844 C CA . PRO A 1 106 ? -3.601 1.361 22.536 1.00 80.12 106 PRO A CA 1
ATOM 845 C C . PRO A 1 106 ? -2.443 2.304 22.167 1.00 80.12 106 PRO A C 1
ATOM 847 O O . PRO A 1 106 ? -2.702 3.433 21.766 1.00 80.12 106 PRO A O 1
ATOM 850 N N . GLY A 1 107 ? -1.192 1.831 22.215 1.00 81.56 107 GLY A N 1
ATOM 851 C CA . GLY A 1 107 ? -0.014 2.622 21.829 1.00 81.56 107 GLY A CA 1
ATOM 852 C C . GLY A 1 107 ? 0.127 2.894 20.323 1.00 81.56 107 GLY A C 1
ATOM 853 O O . GLY A 1 107 ? 0.775 3.857 19.938 1.00 81.56 107 GLY A O 1
ATOM 854 N N . PHE A 1 108 ? -0.508 2.092 19.465 1.00 84.25 108 PHE A N 1
ATOM 855 C CA . PHE A 1 108 ? -0.438 2.229 18.004 1.00 84.25 108 PHE A CA 1
ATOM 856 C C . PHE A 1 108 ? -1.525 3.137 17.419 1.00 84.25 108 PHE A C 1
ATOM 858 O O . PHE A 1 108 ? -1.405 3.585 16.280 1.00 84.25 108 PHE A O 1
ATOM 865 N N . LYS A 1 109 ? -2.566 3.455 18.198 1.00 82.81 109 LYS A N 1
ATOM 866 C CA . LYS A 1 109 ? -3.682 4.297 17.744 1.00 82.81 109 LYS A CA 1
ATOM 867 C C . LYS A 1 109 ? -3.243 5.698 17.315 1.00 82.81 109 LYS A C 1
ATOM 869 O O . LYS A 1 109 ? -3.806 6.246 16.370 1.00 82.81 109 LYS A O 1
ATOM 874 N N . SER A 1 110 ? -2.247 6.270 17.998 1.00 85.81 110 SER A N 1
ATOM 875 C CA . SER A 1 110 ? -1.694 7.583 17.638 1.00 85.81 110 SER A CA 1
ATOM 876 C C . SER A 1 110 ? -1.078 7.553 16.242 1.00 85.81 110 SER A C 1
ATOM 878 O O . SER A 1 110 ? -1.389 8.406 15.421 1.00 85.81 110 SER A O 1
ATOM 880 N N . VAL A 1 111 ? -0.293 6.512 15.950 1.00 88.06 111 VAL A N 1
ATOM 881 C CA . VAL A 1 111 ? 0.366 6.320 14.651 1.00 88.06 111 VAL A CA 1
ATOM 882 C C . VAL A 1 111 ? -0.666 6.164 13.538 1.00 88.06 111 VAL A C 1
ATOM 884 O O . VAL A 1 111 ? -0.546 6.785 12.489 1.00 88.06 111 VAL A O 1
ATOM 887 N N . THR A 1 112 ? -1.720 5.371 13.757 1.00 86.88 112 THR A N 1
ATOM 888 C CA . THR A 1 112 ? -2.759 5.198 12.732 1.00 86.88 112 THR A CA 1
ATOM 889 C C . THR A 1 112 ? -3.564 6.466 12.483 1.00 86.88 112 THR A C 1
ATOM 891 O O . THR A 1 112 ? -3.959 6.709 11.350 1.00 86.88 112 THR A O 1
ATOM 894 N N . ARG A 1 113 ? -3.794 7.290 13.512 1.00 87.75 113 ARG A N 1
ATOM 895 C CA . ARG A 1 113 ? -4.486 8.575 13.353 1.00 87.75 113 ARG A CA 1
ATOM 896 C C . ARG A 1 113 ? -3.630 9.586 12.596 1.00 87.75 113 ARG A C 1
ATOM 898 O O . ARG A 1 113 ? -4.144 10.269 11.720 1.00 87.75 113 ARG A O 1
ATOM 905 N N . GLU A 1 114 ? -2.343 9.658 12.916 1.00 89.38 114 GLU A N 1
ATOM 906 C CA . GLU A 1 114 ? -1.385 10.491 12.188 1.00 89.38 114 GLU A CA 1
ATOM 907 C C . GLU A 1 114 ? -1.301 10.069 10.718 1.00 89.38 114 GLU A C 1
ATOM 909 O O . GLU A 1 114 ? -1.423 10.907 9.832 1.00 89.38 114 GLU A O 1
ATOM 914 N N . LEU A 1 115 ? -1.228 8.762 10.449 1.00 87.31 115 LEU A N 1
ATOM 915 C CA . LEU A 1 115 ? -1.240 8.227 9.089 1.00 87.31 115 LEU A CA 1
ATOM 916 C C . LEU A 1 115 ? -2.520 8.599 8.323 1.00 87.31 115 LEU A C 1
ATOM 918 O O . LEU A 1 115 ? -2.444 8.986 7.162 1.00 87.31 115 LEU A O 1
ATOM 922 N N . VAL A 1 116 ? -3.689 8.520 8.969 1.00 88.38 116 VAL A N 1
ATOM 923 C CA . VAL A 1 116 ? -4.965 8.990 8.395 1.00 88.38 116 VAL A CA 1
ATOM 924 C C . VAL A 1 116 ? -4.911 10.488 8.078 1.00 88.38 116 VAL A C 1
ATOM 926 O O . VAL A 1 116 ? -5.374 10.895 7.015 1.00 88.38 116 VAL A O 1
ATOM 929 N N . GLY A 1 117 ? -4.340 11.302 8.971 1.00 89.44 117 GLY A N 1
ATOM 930 C CA . GLY A 1 117 ? -4.135 12.735 8.746 1.00 89.44 117 GLY A CA 1
ATOM 931 C C . GLY A 1 117 ? -3.279 13.004 7.510 1.00 89.44 117 GLY A C 1
ATOM 932 O O . GLY A 1 117 ? -3.730 13.691 6.599 1.00 89.44 117 GLY A O 1
ATOM 933 N N . ILE A 1 118 ? -2.111 12.362 7.429 1.00 88.12 118 ILE A N 1
ATOM 934 C CA . ILE A 1 118 ? -1.174 12.498 6.304 1.00 88.12 118 ILE A CA 1
ATOM 935 C C . ILE A 1 118 ? -1.845 12.138 4.975 1.00 88.12 118 ILE A C 1
ATOM 937 O O . ILE A 1 118 ? -1.717 12.877 4.006 1.00 88.12 118 ILE A O 1
ATOM 941 N N . ILE A 1 119 ? -2.586 11.027 4.908 1.00 85.44 119 ILE A N 1
ATOM 942 C CA . ILE A 1 119 ? -3.272 10.624 3.666 1.00 85.44 119 ILE A CA 1
ATOM 943 C C . ILE A 1 119 ? -4.273 11.687 3.223 1.00 85.44 119 ILE A C 1
ATOM 945 O O . ILE A 1 119 ? -4.349 12.013 2.040 1.00 85.44 119 ILE A O 1
ATOM 949 N N . ARG A 1 120 ? -5.050 12.229 4.165 1.00 86.50 120 ARG A N 1
ATOM 950 C CA . ARG A 1 120 ? -6.050 13.255 3.860 1.00 86.50 120 ARG A CA 1
ATOM 951 C C . ARG A 1 120 ? -5.408 14.551 3.387 1.00 86.50 120 ARG A C 1
ATOM 953 O O . ARG A 1 120 ? -5.944 15.168 2.476 1.00 86.50 120 ARG A O 1
ATOM 960 N N . GLU A 1 121 ? -4.276 14.930 3.971 1.00 86.31 121 GLU A N 1
ATOM 961 C CA . GLU A 1 121 ? -3.501 16.102 3.555 1.00 86.31 121 GLU A CA 1
ATOM 962 C C . GLU A 1 121 ? -2.889 15.921 2.166 1.00 86.31 121 GLU A C 1
ATOM 964 O O . GLU A 1 121 ? -2.985 16.821 1.345 1.00 86.31 121 GLU A O 1
ATOM 969 N N . VAL A 1 122 ? -2.324 14.748 1.867 1.00 80.69 122 VAL A N 1
ATOM 970 C CA . VAL A 1 122 ? -1.752 14.446 0.542 1.00 80.69 122 VAL A CA 1
ATOM 971 C C . VAL A 1 122 ? -2.823 14.428 -0.559 1.00 80.69 122 VAL A C 1
ATOM 973 O O . VAL A 1 122 ? -2.503 14.645 -1.726 1.00 80.69 122 VAL A O 1
ATOM 976 N N . ARG A 1 123 ? -4.089 14.166 -0.209 1.00 71.81 123 ARG A N 1
ATOM 977 C CA . ARG A 1 123 ? -5.219 14.167 -1.151 1.00 71.81 123 ARG A CA 1
ATOM 978 C C . ARG A 1 123 ? -5.775 15.572 -1.440 1.00 71.81 123 ARG A C 1
ATOM 980 O O . ARG A 1 123 ? -6.428 15.735 -2.471 1.00 71.81 123 ARG A O 1
ATOM 987 N N . ALA A 1 124 ? -5.615 16.517 -0.512 1.00 65.38 124 ALA A N 1
ATOM 988 C CA . ALA A 1 124 ? -6.198 17.860 -0.585 1.00 65.38 124 ALA A CA 1
ATOM 989 C C . ALA A 1 124 ? -5.473 18.749 -1.607 1.00 65.38 124 ALA A C 1
ATOM 991 O O . ALA A 1 124 ? -6.187 19.517 -2.291 1.00 65.38 124 ALA A O 1
#

Radius of gyration: 16.09 Å; chains: 1; bounding box: 29×33×45 Å

Secondary structure (DSSP, 8-state):
-HHHHHHHHHHHHHHSSTT-TTSTTSSTTHHHHHHHHHHHHHHHHTS-----HHHHHHHHHHHHHHHHHHHHHHHH--SGGGHHHHHHHHHHHHHHHHHHHHTTSGGGHHHHHHHHHHHHHHH-

pLDDT: mean 85.73, std 11.28, range [51.66, 97.81]

Foldseek 3Di:
DVVVLVVCLVCVVQLVPPPHCNPCPHPNVVVVVVVQLVVLLCVLVPDPADADPLLSVCVSVVVVVVVVVLSVVSSVQPPVVSVVSVVVCVPVVVVVVVLSNCCPPPVNVVVSVVVSVVVVVVVD